Protein AF-A0A1V4BVX5-F1 (afdb_monomer_lite)

Radius of gyration: 22.84 Å; chains: 1; bounding box: 60×42×56 Å

Secondary structure (DSSP, 8-state):
------HHHHHHHHHHHHHHHHHHHHHHHHHHGGGG----SS-HHHHHHHHHHHHHTT---SSSSTT---TT--PPPHHHHHHHGGGGGG-SSHHHHHHHHHHHHHHHHHHHHHHHHHHHHHHHHHHHHHHHHHT-

Organism: NCBI:txid1960155

Foldseek 3Di:
DDDDPPPVVVVVVVVVVVVLVVLLVVLLVCLVVVVPDPQPDDRPLVQLLVQLVVVVVVDQDPQARDVQDDVPHDGDGSVLSVQLNVQCVVDSDSSSSCVSVSVVVSVVVVVVVVVVVVVVVVVVVVVVVVVVVVVD

pLDDT: mean 75.51, std 13.38, range [39.47, 92.5]

Structure (mmCIF, N/CA/C/O backbone):
data_AF-A0A1V4BVX5-F1
#
_entry.id   AF-A0A1V4BVX5-F1
#
loop_
_atom_site.group_PDB
_atom_site.id
_atom_site.type_symbol
_atom_site.label_atom_id
_atom_site.label_alt_id
_atom_site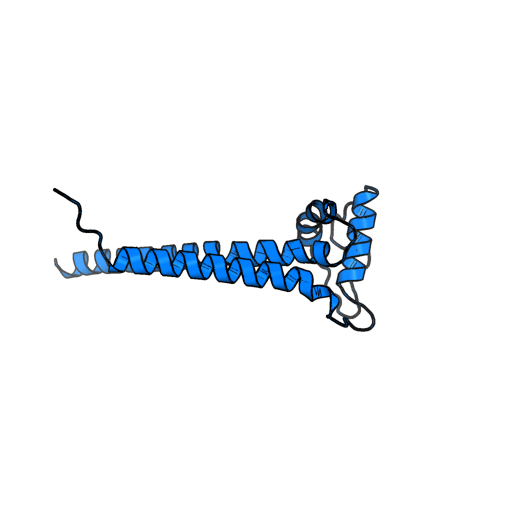.label_comp_id
_atom_site.label_asym_id
_atom_site.label_entity_id
_atom_site.label_seq_id
_atom_site.pdbx_PDB_ins_code
_atom_site.Cartn_x
_atom_site.Cartn_y
_atom_site.Cartn_z
_atom_site.occupancy
_atom_site.B_iso_or_equiv
_atom_site.auth_seq_id
_atom_site.auth_comp_id
_atom_site.auth_asym_id
_atom_site.auth_atom_id
_atom_site.pdbx_PDB_model_num
ATOM 1 N N . MET A 1 1 ? -29.701 23.438 26.831 1.00 39.47 1 MET A N 1
ATOM 2 C CA . MET A 1 1 ? -29.224 22.144 27.372 1.00 39.47 1 MET A CA 1
ATOM 3 C C . MET A 1 1 ? -28.027 21.684 26.553 1.00 39.47 1 MET A C 1
ATOM 5 O O . MET A 1 1 ? -28.206 21.152 25.467 1.00 39.47 1 MET A O 1
ATOM 9 N N . GLY A 1 2 ? -26.809 21.980 27.015 1.00 47.00 2 GLY A N 1
ATOM 10 C CA . GLY A 1 2 ? -25.585 21.544 26.340 1.00 47.00 2 GLY A CA 1
ATOM 11 C C . GLY A 1 2 ? -25.371 20.050 26.563 1.00 47.00 2 GLY A C 1
ATOM 12 O O . GLY A 1 2 ? -25.332 19.608 27.708 1.00 47.00 2 GLY A O 1
ATOM 13 N N . LYS A 1 3 ? -25.266 19.269 25.482 1.00 56.03 3 LYS A N 1
ATOM 14 C CA . LYS A 1 3 ? -24.857 17.858 25.538 1.00 56.03 3 LYS A CA 1
ATOM 15 C C . LYS A 1 3 ? -23.502 17.800 26.247 1.00 56.03 3 LYS A C 1
ATOM 17 O O . LYS A 1 3 ? -22.529 18.338 25.722 1.00 56.03 3 LYS A O 1
ATOM 22 N N . SER A 1 4 ? -23.433 17.187 27.429 1.00 63.00 4 SER A N 1
ATOM 23 C CA . SER A 1 4 ? -22.147 16.956 28.078 1.00 63.00 4 SER A CA 1
ATOM 24 C C . SER A 1 4 ? -21.324 16.055 27.161 1.00 63.00 4 SER A C 1
ATOM 26 O O . SER A 1 4 ? -21.724 14.952 26.783 1.00 63.00 4 SER A O 1
ATOM 28 N N . ILE A 1 5 ? -20.196 16.583 26.703 1.00 65.19 5 ILE A N 1
ATOM 29 C CA . ILE A 1 5 ? -19.272 15.842 25.861 1.00 65.19 5 ILE A CA 1
ATOM 30 C C . ILE A 1 5 ? -18.731 14.690 26.710 1.00 65.19 5 ILE A C 1
ATOM 32 O O . ILE A 1 5 ? -18.107 14.912 27.749 1.00 65.19 5 ILE A O 1
ATOM 36 N N . ASN A 1 6 ? -18.995 13.453 26.285 1.00 82.88 6 ASN A N 1
ATOM 37 C CA . ASN A 1 6 ? -18.453 12.270 26.938 1.00 82.88 6 ASN A CA 1
ATOM 38 C C . ASN A 1 6 ? -16.930 12.270 26.733 1.00 82.88 6 ASN A C 1
ATOM 40 O O . ASN A 1 6 ? -16.441 11.927 25.655 1.00 82.88 6 ASN A O 1
ATOM 44 N N . LYS A 1 7 ? -16.198 12.698 27.770 1.00 82.81 7 LYS A N 1
ATOM 45 C CA . LYS A 1 7 ? -14.740 12.876 27.753 1.00 82.81 7 LYS A CA 1
ATOM 46 C C . LYS A 1 7 ? -14.016 11.622 27.260 1.00 82.81 7 LYS A C 1
ATOM 48 O O . LYS A 1 7 ? -13.112 11.744 26.449 1.00 82.81 7 LYS A O 1
ATOM 53 N N . VAL A 1 8 ? -14.481 10.431 27.649 1.00 83.44 8 VAL A N 1
ATOM 54 C CA . VAL A 1 8 ? -13.893 9.146 27.233 1.00 83.44 8 VAL A CA 1
ATOM 55 C C . VAL A 1 8 ? -14.019 8.932 25.724 1.00 83.44 8 VAL A C 1
ATOM 57 O O . VAL A 1 8 ? -13.045 8.567 25.071 1.00 83.44 8 VAL A O 1
ATOM 60 N N . ARG A 1 9 ? -15.191 9.221 25.141 1.00 82.94 9 ARG A N 1
ATOM 61 C CA . ARG A 1 9 ? -15.402 9.104 23.685 1.00 82.94 9 ARG A CA 1
ATOM 62 C C . ARG A 1 9 ? -14.529 10.078 22.901 1.00 82.94 9 ARG A C 1
ATOM 64 O O . ARG A 1 9 ? -13.992 9.709 21.863 1.00 82.94 9 ARG A O 1
ATOM 71 N N . VAL A 1 10 ? -14.376 11.305 23.397 1.00 87.62 10 VAL A N 1
ATOM 72 C CA . VAL A 1 10 ? -13.509 12.302 22.753 1.00 87.62 10 VAL A CA 1
ATOM 73 C C . VAL A 1 10 ? -12.044 11.901 22.845 1.00 87.62 10 VAL A C 1
ATOM 75 O O . VAL A 1 10 ? -11.349 11.953 21.836 1.00 87.62 10 VAL A O 1
ATOM 78 N N . THR A 1 11 ? -11.585 11.431 24.004 1.00 90.31 11 THR A N 1
ATOM 79 C CA . THR A 1 11 ? -10.219 10.917 24.156 1.00 90.31 11 THR A CA 1
ATOM 80 C C . THR A 1 11 ? -9.955 9.741 23.215 1.00 90.31 11 THR A C 1
ATOM 82 O O . THR A 1 11 ? -8.938 9.745 22.529 1.00 90.31 11 THR A O 1
ATOM 85 N N . ALA A 1 12 ? -10.877 8.779 23.111 1.00 85.19 12 ALA A N 1
ATOM 86 C CA . ALA A 1 12 ? -10.736 7.641 22.200 1.00 85.19 12 ALA A CA 1
ATOM 87 C C . ALA A 1 12 ? -10.653 8.073 20.724 1.00 85.19 12 ALA A C 1
ATOM 89 O O . ALA A 1 12 ? -9.800 7.583 19.988 1.00 85.19 12 ALA A O 1
ATOM 90 N N . LEU A 1 13 ? -11.487 9.032 20.303 1.00 88.00 13 LEU A N 1
ATOM 91 C CA . LEU A 1 13 ? -11.440 9.590 18.947 1.00 88.00 13 LEU A CA 1
ATOM 92 C C . LEU A 1 13 ? -10.109 10.290 18.659 1.00 88.00 13 LEU A C 1
ATOM 94 O O . LEU A 1 13 ? -9.514 10.059 17.610 1.00 88.00 13 LEU A O 1
ATOM 98 N N . ILE A 1 14 ? -9.625 11.112 19.594 1.00 92.50 14 ILE A N 1
ATOM 99 C CA . ILE A 1 14 ? -8.342 11.810 19.452 1.00 92.50 14 ILE A CA 1
ATOM 100 C C . ILE A 1 14 ? -7.198 10.800 19.327 1.00 92.50 14 ILE A C 1
ATOM 102 O O . ILE A 1 14 ? -6.381 10.923 18.419 1.00 92.50 14 ILE A O 1
ATOM 106 N N . LEU A 1 15 ? -7.161 9.778 20.187 1.00 89.94 15 LEU A N 1
ATOM 107 C CA . LEU A 1 15 ? -6.134 8.734 20.132 1.00 89.94 15 LEU A CA 1
ATOM 108 C C . LEU A 1 15 ? -6.180 7.952 18.814 1.00 89.94 15 LEU A C 1
ATOM 110 O O . LEU A 1 15 ? -5.131 7.694 18.229 1.00 89.94 15 LEU A O 1
ATOM 114 N N . GLY A 1 16 ? -7.377 7.630 18.314 1.00 85.81 16 GLY A N 1
ATOM 115 C CA . GLY A 1 16 ? -7.544 6.975 17.016 1.00 85.81 16 GLY A CA 1
ATOM 116 C C . GLY A 1 16 ? -7.007 7.820 15.859 1.00 85.81 16 GLY A C 1
ATOM 117 O O . GLY A 1 16 ? -6.246 7.321 15.032 1.00 85.81 16 GLY A O 1
ATOM 118 N N . ILE A 1 17 ? -7.334 9.116 15.831 1.00 88.75 17 ILE A N 1
ATOM 119 C CA . ILE A 1 17 ? -6.833 10.047 14.807 1.00 88.75 17 ILE A CA 1
ATOM 120 C C . ILE A 1 17 ? -5.308 10.174 14.887 1.00 88.75 17 ILE A C 1
ATOM 122 O O . ILE A 1 17 ? -4.639 10.116 13.856 1.00 88.75 17 ILE A O 1
ATOM 126 N N . LEU A 1 18 ? -4.749 10.307 16.093 1.00 90.62 18 LEU A N 1
ATOM 127 C CA . LEU A 1 18 ? -3.302 10.401 16.293 1.00 90.62 18 LEU A CA 1
ATOM 128 C C . LEU A 1 18 ? -2.578 9.133 15.830 1.00 90.62 18 LEU A C 1
ATOM 130 O O . LEU A 1 18 ? -1.547 9.240 15.170 1.00 90.62 18 LEU A O 1
ATOM 134 N N . ALA A 1 19 ? -3.124 7.950 16.116 1.00 84.44 19 ALA A N 1
ATOM 135 C CA . ALA A 1 19 ? -2.553 6.685 15.659 1.00 84.44 19 ALA A CA 1
ATOM 136 C C . ALA A 1 19 ? -2.548 6.582 14.125 1.00 84.44 19 ALA A C 1
ATOM 138 O O . ALA A 1 19 ? -1.531 6.212 13.540 1.00 84.44 19 ALA A O 1
ATOM 139 N N . ILE A 1 20 ? -3.648 6.968 13.466 1.00 85.81 20 ILE A N 1
ATOM 140 C CA . ILE A 1 20 ? -3.741 6.987 11.997 1.00 85.81 20 ILE A CA 1
ATOM 141 C C . ILE A 1 20 ? -2.738 7.985 11.407 1.00 85.81 20 ILE A C 1
ATOM 143 O O . ILE A 1 20 ? -2.024 7.648 10.464 1.00 85.81 20 ILE A O 1
ATOM 147 N N . ALA A 1 21 ? -2.647 9.192 11.972 1.00 87.69 21 ALA A N 1
ATOM 148 C CA . ALA A 1 21 ? -1.724 10.225 11.509 1.00 87.69 21 ALA A CA 1
ATOM 149 C C . ALA A 1 21 ? -0.255 9.803 11.677 1.00 87.69 21 ALA A C 1
ATOM 151 O O . ALA A 1 21 ? 0.545 9.971 10.757 1.00 87.69 21 ALA A O 1
ATOM 152 N N . PHE A 1 22 ? 0.095 9.209 12.819 1.00 87.31 22 PHE A N 1
ATOM 153 C CA . PHE A 1 22 ? 1.439 8.697 13.082 1.00 87.31 22 PHE A CA 1
ATOM 154 C C . PHE A 1 22 ? 1.809 7.545 12.137 1.00 87.31 22 PHE A C 1
ATOM 156 O O . PHE A 1 22 ? 2.896 7.536 11.556 1.00 87.31 22 PHE A O 1
ATOM 163 N N . ALA A 1 23 ? 0.894 6.595 11.929 1.00 81.75 23 ALA A N 1
ATOM 164 C CA . ALA A 1 23 ? 1.108 5.486 11.006 1.00 81.75 23 ALA A CA 1
ATOM 165 C C . ALA A 1 23 ? 1.239 5.962 9.550 1.00 81.75 23 ALA A C 1
ATOM 167 O O . ALA A 1 23 ? 2.095 5.474 8.817 1.00 81.75 23 ALA A O 1
ATOM 168 N N . PHE A 1 24 ? 0.444 6.956 9.138 1.00 84.00 24 PHE A N 1
ATOM 169 C CA . PHE A 1 24 ? 0.588 7.586 7.826 1.00 84.00 24 PHE A CA 1
ATOM 170 C C . PHE A 1 24 ? 1.964 8.242 7.677 1.00 84.00 24 PHE A C 1
ATOM 172 O O . PHE A 1 24 ? 2.684 7.958 6.724 1.00 84.00 24 PHE A O 1
ATOM 179 N N . PHE A 1 25 ? 2.354 9.078 8.643 1.00 85.31 25 PHE A N 1
ATOM 180 C CA . PHE A 1 25 ? 3.612 9.818 8.596 1.00 85.31 25 PHE A CA 1
ATOM 181 C C . PHE A 1 25 ? 4.827 8.888 8.521 1.00 85.31 25 PHE A C 1
ATOM 183 O O . PHE A 1 25 ? 5.656 9.029 7.626 1.00 85.31 25 PHE A O 1
ATOM 190 N N . THR A 1 26 ? 4.900 7.892 9.406 1.00 82.69 26 THR A N 1
ATOM 191 C CA . THR A 1 26 ? 5.995 6.907 9.412 1.00 82.69 26 THR A CA 1
ATOM 192 C C . THR A 1 26 ? 6.067 6.119 8.105 1.00 82.69 26 THR A C 1
ATOM 194 O O . THR A 1 26 ? 7.160 5.876 7.594 1.00 82.69 26 THR A O 1
ATOM 197 N N . ARG A 1 27 ? 4.917 5.781 7.504 1.00 78.56 27 ARG A N 1
ATOM 198 C CA . ARG A 1 27 ? 4.876 5.072 6.222 1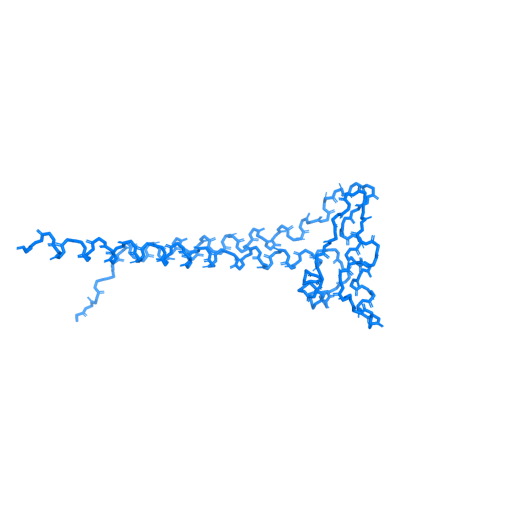.00 78.56 27 ARG A CA 1
ATOM 199 C C . ARG A 1 27 ? 5.366 5.934 5.060 1.00 78.56 27 ARG A C 1
ATOM 201 O O . ARG A 1 27 ? 6.127 5.435 4.236 1.00 78.56 27 ARG A O 1
ATOM 208 N N . ILE A 1 28 ? 4.989 7.211 5.014 1.00 79.56 28 ILE A N 1
ATOM 209 C CA . ILE A 1 28 ? 5.473 8.148 3.991 1.00 79.56 28 ILE A CA 1
ATOM 210 C C . ILE A 1 28 ? 6.978 8.393 4.137 1.00 79.56 28 ILE A C 1
ATOM 212 O O . ILE A 1 28 ? 7.695 8.289 3.150 1.00 79.56 28 ILE A O 1
ATOM 216 N N . VAL A 1 29 ? 7.478 8.642 5.351 1.00 80.19 29 VAL A N 1
ATOM 217 C CA . VAL A 1 29 ? 8.922 8.841 5.585 1.00 80.19 29 VAL A CA 1
ATOM 218 C C . VAL A 1 29 ? 9.725 7.609 5.153 1.00 80.19 29 VAL A C 1
ATOM 220 O O . VAL A 1 29 ? 10.714 7.749 4.437 1.00 80.19 29 VAL A O 1
ATOM 223 N N . SER A 1 30 ? 9.246 6.400 5.469 1.00 75.31 30 SER A N 1
ATOM 224 C CA . SER A 1 30 ? 9.930 5.153 5.092 1.00 75.31 30 SER A CA 1
ATOM 225 C C . SER A 1 30 ? 10.066 4.932 3.578 1.00 75.31 30 SER A C 1
ATOM 227 O O . SER A 1 30 ? 10.989 4.248 3.146 1.00 75.31 30 SER A O 1
ATOM 229 N N . ILE A 1 31 ? 9.176 5.516 2.763 1.00 74.06 31 ILE A N 1
ATOM 230 C CA . ILE A 1 31 ? 9.268 5.459 1.294 1.00 74.06 31 ILE A CA 1
ATOM 231 C C . ILE A 1 31 ? 10.468 6.271 0.793 1.00 74.06 31 ILE A C 1
ATOM 233 O O . ILE A 1 31 ? 11.134 5.854 -0.148 1.00 74.06 31 ILE A O 1
ATOM 237 N N . PHE A 1 32 ? 10.765 7.408 1.422 1.00 73.00 32 PHE A N 1
ATOM 238 C CA . PHE A 1 32 ? 11.863 8.283 1.004 1.00 73.00 32 PHE A CA 1
ATOM 239 C C . PHE A 1 32 ? 13.223 7.858 1.573 1.00 73.00 32 PHE A C 1
ATOM 241 O O . PHE A 1 32 ? 14.253 8.166 0.985 1.00 73.00 32 PHE A O 1
ATOM 248 N N . GLU A 1 33 ? 13.245 7.103 2.673 1.00 70.19 33 GLU A N 1
ATOM 249 C CA . GLU A 1 33 ? 14.473 6.479 3.200 1.00 70.19 33 GLU A CA 1
ATOM 250 C C . GLU A 1 33 ? 14.839 5.167 2.479 1.00 70.19 33 GLU A C 1
ATOM 252 O O . GLU A 1 33 ? 15.892 4.573 2.733 1.00 70.19 33 GLU A O 1
ATOM 257 N N . TYR A 1 34 ? 13.993 4.733 1.538 1.00 59.12 34 TYR A N 1
ATOM 258 C CA . TYR A 1 34 ? 14.106 3.468 0.812 1.00 59.12 34 TYR A CA 1
ATOM 259 C C . TYR A 1 34 ? 15.418 3.315 0.016 1.00 59.12 34 TYR A C 1
ATOM 261 O O . TYR A 1 34 ? 15.877 2.197 -0.206 1.00 59.12 34 TYR A O 1
ATOM 269 N N . VAL A 1 35 ? 16.079 4.426 -0.328 1.00 54.38 35 VAL A N 1
ATOM 270 C CA . VAL A 1 35 ? 17.355 4.487 -1.076 1.00 54.38 35 VAL A CA 1
ATOM 271 C C . VAL A 1 35 ? 18.533 3.834 -0.334 1.00 54.38 35 VAL A C 1
ATOM 273 O O . VAL A 1 35 ? 19.590 3.612 -0.916 1.00 54.38 35 VAL A O 1
ATOM 276 N N . THR A 1 36 ? 18.373 3.513 0.953 1.00 52.00 36 THR A N 1
ATOM 277 C CA . THR A 1 36 ? 19.433 2.914 1.784 1.00 52.00 36 THR A CA 1
ATOM 278 C C . THR A 1 36 ? 19.430 1.385 1.815 1.00 5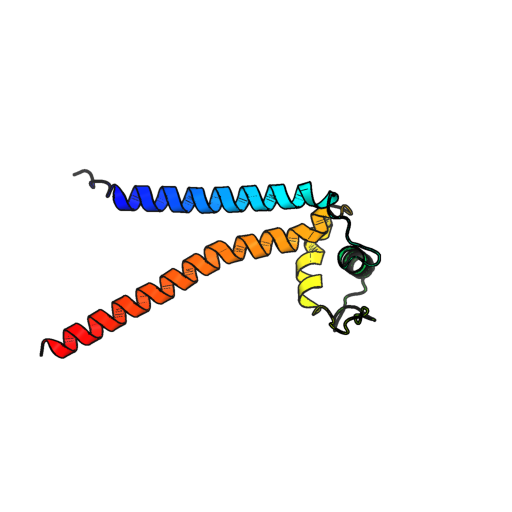2.00 36 THR A C 1
ATOM 280 O O . THR A 1 36 ? 20.354 0.793 2.374 1.00 52.00 36 THR A O 1
ATOM 283 N N . PHE A 1 37 ? 18.433 0.722 1.221 1.00 49.22 37 PHE A N 1
ATOM 284 C CA . PHE A 1 37 ? 18.425 -0.736 1.154 1.00 49.22 37 PHE A CA 1
ATOM 285 C C . PHE A 1 37 ? 19.415 -1.218 0.080 1.00 49.22 37 PHE A C 1
ATOM 287 O O . PHE A 1 37 ? 19.189 -1.072 -1.117 1.00 49.22 37 PHE A O 1
ATOM 294 N N . ASP A 1 38 ? 20.531 -1.791 0.529 1.00 48.44 38 ASP A N 1
ATOM 295 C CA . ASP A 1 38 ? 21.490 -2.548 -0.278 1.00 48.44 38 ASP A CA 1
ATOM 296 C C . ASP A 1 38 ? 20.876 -3.923 -0.599 1.00 48.44 38 ASP A C 1
ATOM 298 O O . ASP A 1 38 ? 20.961 -4.878 0.177 1.00 48.44 38 ASP A O 1
ATOM 302 N N . ILE A 1 39 ? 20.117 -3.997 -1.693 1.00 51.06 39 ILE A N 1
ATOM 303 C CA . ILE A 1 39 ? 19.300 -5.166 -2.043 1.00 51.06 39 ILE A CA 1
ATOM 304 C C . ILE A 1 39 ? 20.113 -6.145 -2.911 1.00 51.06 39 ILE A C 1
ATOM 306 O O . ILE A 1 39 ? 19.717 -6.459 -4.023 1.00 51.06 39 ILE A O 1
ATOM 310 N N . GLY A 1 40 ? 21.240 -6.654 -2.404 1.00 53.03 40 GLY A N 1
ATOM 311 C CA . GLY A 1 40 ? 21.948 -7.819 -2.965 1.00 53.03 40 GLY A CA 1
ATOM 312 C C . GLY A 1 40 ? 22.196 -7.822 -4.495 1.00 53.03 40 GLY A C 1
ATOM 313 O O . GLY A 1 40 ? 22.145 -6.789 -5.155 1.00 53.03 40 GLY A O 1
ATOM 314 N N . PRO A 1 41 ? 22.528 -8.983 -5.091 1.00 52.62 41 PRO A N 1
ATOM 315 C CA . PRO A 1 41 ? 22.889 -9.056 -6.512 1.00 52.62 41 PRO A CA 1
ATOM 316 C C . PRO A 1 41 ? 21.692 -9.034 -7.482 1.00 52.62 41 PRO A C 1
ATOM 318 O O . PRO A 1 41 ? 21.892 -8.689 -8.640 1.00 52.62 41 PRO A O 1
ATOM 321 N N . ASP A 1 42 ? 20.473 -9.358 -7.027 1.00 55.47 42 ASP A N 1
ATOM 322 C CA . ASP A 1 42 ? 19.256 -9.437 -7.858 1.00 55.47 42 ASP A CA 1
ATOM 323 C C . ASP A 1 42 ? 18.033 -8.863 -7.111 1.00 55.47 42 ASP A C 1
ATOM 325 O O . ASP A 1 42 ? 17.221 -9.611 -6.560 1.00 55.47 42 ASP A O 1
ATOM 329 N N . PRO A 1 43 ? 17.887 -7.535 -7.029 1.00 65.62 43 PRO A N 1
ATOM 330 C CA . PRO A 1 43 ? 16.773 -6.927 -6.314 1.00 65.62 43 PRO A CA 1
ATOM 331 C C . PRO A 1 43 ? 15.446 -7.054 -7.065 1.00 65.62 43 PRO A C 1
ATOM 333 O O . PRO A 1 43 ? 15.312 -6.598 -8.202 1.00 65.62 43 PRO A O 1
ATOM 336 N N . ASP A 1 44 ? 14.419 -7.567 -6.382 1.00 71.81 44 ASP A N 1
ATOM 337 C CA . ASP A 1 44 ? 13.045 -7.697 -6.902 1.00 71.81 44 ASP A CA 1
ATOM 338 C C . ASP A 1 44 ? 12.501 -6.383 -7.502 1.00 71.81 44 ASP A C 1
ATOM 340 O O . ASP A 1 44 ? 11.741 -6.390 -8.469 1.00 71.81 44 ASP A O 1
ATOM 344 N N . GLN A 1 45 ? 12.940 -5.241 -6.964 1.00 72.88 45 GLN A N 1
ATOM 345 C CA . GLN A 1 45 ? 12.620 -3.891 -7.438 1.00 72.88 45 GLN A CA 1
ATOM 346 C C . GLN A 1 45 ? 13.081 -3.633 -8.877 1.00 72.88 45 GLN A C 1
ATOM 348 O O . GLN A 1 45 ? 12.328 -3.082 -9.671 1.00 72.88 45 GLN A O 1
ATOM 353 N N . ILE A 1 46 ? 14.293 -4.058 -9.250 1.00 74.69 46 ILE A N 1
ATOM 354 C CA . ILE A 1 46 ? 14.805 -3.855 -10.614 1.00 74.69 46 ILE A CA 1
ATOM 355 C C . ILE A 1 46 ? 13.958 -4.655 -11.610 1.00 74.69 46 ILE A C 1
ATOM 357 O O . ILE A 1 46 ? 13.555 -4.128 -12.648 1.00 74.69 46 ILE A O 1
ATOM 361 N N . THR A 1 47 ? 13.619 -5.898 -11.264 1.00 76.31 47 THR A N 1
ATOM 362 C CA . THR A 1 47 ? 12.743 -6.759 -12.073 1.00 76.31 47 THR A CA 1
ATOM 363 C C . THR A 1 47 ? 11.356 -6.139 -12.263 1.00 76.31 47 THR A C 1
ATOM 365 O O . THR A 1 47 ? 10.824 -6.121 -13.376 1.00 76.31 47 THR A O 1
ATOM 368 N N . LEU A 1 48 ? 10.775 -5.580 -11.198 1.00 78.44 48 LEU A N 1
ATOM 369 C CA . LEU A 1 48 ? 9.501 -4.858 -11.259 1.00 78.44 48 LEU A CA 1
ATOM 370 C C . LEU A 1 48 ? 9.604 -3.561 -12.076 1.00 78.44 48 LEU A C 1
ATOM 372 O O . LEU A 1 48 ? 8.695 -3.249 -12.846 1.00 78.44 48 LEU A O 1
ATOM 376 N N . GLY A 1 49 ? 10.727 -2.850 -11.975 1.00 79.00 49 GLY A N 1
ATOM 377 C CA . GLY A 1 49 ? 11.033 -1.681 -12.792 1.00 79.00 49 GLY A CA 1
ATOM 378 C C . GLY A 1 49 ? 11.008 -1.997 -14.288 1.00 79.00 49 GLY A C 1
ATOM 379 O O . GLY A 1 49 ? 10.308 -1.321 -15.043 1.00 79.00 49 GLY A O 1
ATOM 380 N N . TYR A 1 50 ? 11.692 -3.064 -14.716 1.00 80.06 50 TYR A N 1
ATOM 381 C CA . TYR A 1 50 ? 11.677 -3.498 -16.119 1.00 80.06 50 TYR A CA 1
ATOM 382 C C . TYR A 1 50 ? 10.274 -3.866 -16.604 1.00 80.06 50 TYR A C 1
ATOM 384 O O . TYR A 1 50 ? 9.882 -3.482 -17.706 1.00 80.06 50 TYR A O 1
ATOM 392 N N . LEU A 1 51 ? 9.486 -4.538 -15.765 1.00 83.62 51 LEU A N 1
ATOM 393 C CA . LEU A 1 51 ? 8.106 -4.872 -16.096 1.00 83.62 51 LEU A CA 1
ATOM 394 C C . LEU A 1 51 ? 7.255 -3.630 -16.350 1.00 83.62 51 LEU A C 1
ATOM 396 O O . LEU A 1 51 ? 6.535 -3.569 -17.345 1.00 83.62 51 LEU A O 1
ATOM 400 N N . TRP A 1 52 ? 7.327 -2.630 -15.472 1.00 86.12 52 TRP A N 1
ATOM 401 C CA . TRP A 1 52 ? 6.557 -1.405 -15.665 1.00 86.12 52 TRP A CA 1
ATOM 402 C C . TRP A 1 52 ? 7.051 -0.595 -16.863 1.00 86.12 52 TRP A C 1
ATOM 404 O O . TRP A 1 52 ? 6.228 -0.021 -17.575 1.00 86.12 52 TRP A O 1
ATOM 414 N N . MET A 1 53 ? 8.357 -0.599 -17.150 1.00 84.38 53 MET A N 1
ATOM 415 C CA . MET A 1 53 ? 8.887 -0.025 -18.392 1.00 84.38 53 MET A CA 1
ATOM 416 C C . MET A 1 53 ? 8.306 -0.711 -19.634 1.00 84.38 53 MET A C 1
ATOM 418 O O . MET A 1 53 ? 8.013 -0.037 -20.620 1.00 84.38 53 MET A O 1
ATOM 422 N N . ASP A 1 54 ? 8.114 -2.028 -19.606 1.00 86.19 54 ASP A N 1
ATOM 423 C CA . ASP A 1 54 ? 7.480 -2.756 -20.706 1.00 86.19 54 ASP A CA 1
ATOM 424 C C . ASP A 1 54 ? 5.972 -2.488 -20.794 1.00 86.19 54 ASP A C 1
ATOM 426 O O . ASP A 1 54 ? 5.450 -2.321 -21.899 1.00 86.19 54 ASP A O 1
ATOM 430 N N . MET A 1 55 ? 5.285 -2.316 -19.662 1.00 88.94 55 MET A N 1
ATOM 431 C CA . MET A 1 55 ? 3.886 -1.867 -19.637 1.00 88.94 55 MET A CA 1
ATOM 432 C C . MET A 1 55 ? 3.725 -0.468 -20.252 1.00 88.94 55 MET A C 1
ATOM 434 O O . MET A 1 55 ? 2.795 -0.251 -21.028 1.00 88.94 55 MET A O 1
ATOM 438 N N . TRP A 1 56 ? 4.666 0.454 -20.011 1.00 89.50 56 TRP A N 1
ATOM 439 C CA . TRP A 1 56 ? 4.700 1.767 -20.677 1.00 89.50 56 TRP A CA 1
ATOM 440 C C . TRP A 1 56 ? 4.876 1.669 -22.200 1.00 89.50 56 TRP A C 1
ATOM 442 O O . TRP A 1 56 ? 4.401 2.541 -22.926 1.00 89.50 56 TRP A O 1
ATOM 452 N N . LYS A 1 57 ? 5.500 0.596 -22.702 1.00 90.81 57 LYS A N 1
ATOM 453 C CA . LYS A 1 57 ? 5.613 0.296 -24.142 1.00 90.81 57 LYS A CA 1
ATOM 454 C C . LYS A 1 57 ? 4.377 -0.419 -24.711 1.00 90.81 57 LYS A C 1
ATOM 456 O O . LYS A 1 57 ? 4.370 -0.755 -25.891 1.00 90.81 57 LYS A O 1
ATOM 461 N N . GLY A 1 58 ? 3.350 -0.668 -23.896 1.00 89.69 58 GLY A N 1
ATOM 462 C CA . GLY A 1 58 ? 2.127 -1.372 -24.291 1.00 89.69 58 GLY A CA 1
ATOM 463 C C . GLY A 1 58 ? 2.154 -2.886 -24.058 1.00 89.69 58 GLY A C 1
ATOM 464 O O . GLY A 1 58 ? 1.186 -3.565 -24.399 1.00 89.69 58 GLY A O 1
ATOM 465 N N . ASN A 1 59 ? 3.215 -3.431 -23.454 1.00 87.81 59 ASN A N 1
ATOM 466 C CA . ASN A 1 59 ? 3.328 -4.860 -23.162 1.00 87.81 59 ASN A CA 1
ATOM 467 C C . ASN A 1 59 ? 2.782 -5.160 -21.760 1.00 87.81 59 ASN A C 1
ATOM 469 O O . ASN A 1 59 ? 3.505 -5.122 -20.765 1.00 87.81 59 ASN A O 1
ATOM 473 N N . PHE A 1 60 ? 1.487 -5.457 -21.675 1.00 86.75 60 PHE A N 1
ATOM 474 C CA . PHE A 1 60 ? 0.821 -5.746 -20.405 1.00 86.75 60 PHE A CA 1
ATOM 475 C C . PHE A 1 60 ? 0.913 -7.237 -20.027 1.00 86.75 60 PHE A C 1
ATOM 477 O O . PHE A 1 60 ? 0.526 -8.096 -20.825 1.00 86.75 60 PHE A O 1
ATOM 484 N N . PRO A 1 61 ? 1.380 -7.579 -18.809 1.00 80.94 61 PRO A N 1
ATOM 485 C CA . PRO A 1 61 ? 1.513 -8.969 -18.384 1.00 80.94 61 PRO A CA 1
ATOM 486 C C . PRO A 1 61 ? 0.141 -9.614 -18.137 1.00 80.94 61 PRO A C 1
ATOM 488 O O . PRO A 1 61 ? -0.653 -9.129 -17.331 1.00 80.94 61 PRO A O 1
ATOM 491 N N . GLN A 1 62 ? -0.134 -10.748 -18.790 1.00 77.00 62 GLN A N 1
ATOM 492 C CA . GLN A 1 62 ? -1.378 -11.509 -18.581 1.00 77.00 62 GLN A CA 1
ATOM 493 C C . GLN A 1 62 ? -1.285 -12.499 -17.411 1.00 77.00 62 GLN A C 1
ATOM 495 O O . GLN A 1 62 ? -2.246 -12.663 -16.668 1.00 77.00 62 GLN A O 1
ATOM 500 N N . LEU A 1 63 ? -0.125 -13.142 -17.232 1.00 71.56 63 LEU A N 1
ATOM 501 C CA . LEU A 1 63 ? 0.098 -14.206 -16.238 1.00 71.56 63 LEU A CA 1
ATOM 502 C C . LEU A 1 63 ? 1.198 -13.859 -15.217 1.00 71.56 63 LEU A C 1
ATOM 504 O O . LEU A 1 63 ? 1.676 -14.729 -14.498 1.00 71.56 63 LEU A O 1
ATOM 508 N N . GLY A 1 64 ? 1.587 -12.584 -15.140 1.00 66.00 64 GLY A N 1
ATOM 509 C CA . GLY A 1 64 ? 2.725 -12.113 -14.347 1.00 66.00 64 GLY A CA 1
ATOM 510 C C . GLY A 1 64 ? 3.980 -11.928 -15.202 1.00 66.00 64 GLY A C 1
ATOM 511 O O . GLY A 1 64 ? 3.899 -11.846 -16.429 1.00 66.00 64 GLY A O 1
ATOM 512 N N . LEU A 1 65 ? 5.136 -11.813 -14.549 1.00 64.75 65 LEU A N 1
ATOM 513 C CA . LEU A 1 65 ? 6.427 -11.584 -15.203 1.00 64.75 65 LEU A CA 1
ATOM 514 C C . LEU A 1 65 ? 6.769 -12.718 -16.197 1.00 64.75 65 LEU A C 1
ATOM 516 O O . LEU A 1 65 ? 6.833 -13.879 -15.778 1.00 64.75 65 LEU A O 1
ATOM 520 N N . PRO A 1 66 ? 7.036 -12.428 -17.487 1.00 55.91 66 PRO A N 1
ATOM 521 C CA . PRO A 1 66 ? 7.612 -13.417 -18.394 1.00 55.91 66 PRO A CA 1
ATOM 522 C C . PRO A 1 66 ? 9.013 -13.787 -17.888 1.00 55.91 66 PRO A C 1
ATOM 524 O O . PRO A 1 66 ? 9.866 -12.923 -17.719 1.00 55.91 66 PRO A O 1
ATOM 527 N N . GLY A 1 67 ? 9.232 -15.065 -17.571 1.00 56.91 67 GLY A N 1
ATOM 528 C CA . GLY A 1 67 ? 10.457 -15.509 -16.890 1.00 56.91 67 GLY A CA 1
ATOM 529 C C . GLY A 1 67 ? 10.450 -15.303 -15.369 1.00 56.91 67 GLY A C 1
ATOM 530 O O . GLY A 1 67 ? 11.499 -15.411 -14.744 1.00 56.91 67 GLY A O 1
ATOM 531 N N . GLY A 1 68 ? 9.281 -15.052 -14.762 1.00 47.75 68 GLY A N 1
ATOM 532 C CA . GLY A 1 68 ? 9.048 -14.835 -13.326 1.00 47.75 68 GLY A CA 1
ATOM 533 C C . GLY A 1 68 ? 9.288 -16.043 -12.415 1.00 47.75 68 GLY A C 1
ATOM 534 O O . GLY A 1 68 ? 8.600 -16.216 -11.419 1.00 47.75 68 GLY A O 1
ATOM 535 N N . GLY A 1 69 ? 10.255 -16.885 -12.751 1.00 44.19 69 GLY A N 1
ATOM 536 C CA . GLY A 1 69 ? 10.984 -17.673 -11.782 1.00 44.19 69 GLY A CA 1
ATOM 537 C C . GLY A 1 69 ? 12.371 -17.064 -11.671 1.00 44.19 69 GLY A C 1
ATOM 538 O O . GLY A 1 69 ? 13.300 -17.541 -12.314 1.00 44.19 69 GLY A O 1
ATOM 539 N N . GLY A 1 70 ? 12.546 -16.064 -10.802 1.00 51.97 70 GLY A N 1
ATOM 540 C CA . GLY A 1 70 ? 13.857 -15.908 -10.170 1.00 51.97 70 GLY A CA 1
ATOM 541 C C . GLY A 1 70 ? 14.275 -17.241 -9.525 1.00 51.97 70 GLY A C 1
ATOM 542 O O . GLY A 1 70 ? 13.502 -18.204 -9.507 1.00 51.97 70 GLY A O 1
ATOM 543 N N . LYS A 1 71 ? 15.469 -17.308 -8.932 1.00 48.66 71 LYS A N 1
ATOM 544 C CA . LYS A 1 71 ? 16.053 -18.508 -8.282 1.00 48.66 71 LYS A CA 1
ATOM 545 C C . LYS A 1 71 ? 15.091 -19.338 -7.390 1.00 48.66 71 LYS A C 1
ATOM 547 O O . LYS A 1 71 ? 15.384 -20.491 -7.093 1.00 48.66 71 LYS A O 1
ATOM 552 N N . TYR A 1 72 ? 13.953 -18.772 -6.982 1.00 50.19 72 TYR A N 1
ATOM 553 C CA . TYR A 1 72 ? 12.961 -19.330 -6.066 1.00 50.19 72 TYR A CA 1
ATOM 554 C C . TYR A 1 72 ? 11.601 -19.727 -6.686 1.00 50.19 72 TYR A C 1
ATOM 556 O O . TYR A 1 72 ? 10.719 -20.138 -5.941 1.00 50.19 72 TYR A O 1
ATOM 564 N N . GLY A 1 73 ? 11.397 -19.643 -8.008 1.00 54.97 73 GLY A N 1
ATOM 565 C CA . GLY A 1 73 ? 10.230 -20.248 -8.688 1.00 54.97 73 GLY A CA 1
ATOM 566 C C . GLY A 1 73 ? 8.842 -19.659 -8.370 1.00 54.97 73 GLY A C 1
ATOM 567 O O . GLY A 1 73 ? 7.839 -20.199 -8.830 1.00 54.97 73 GLY A O 1
ATOM 568 N N . PHE A 1 74 ? 8.764 -18.560 -7.615 1.00 57.00 74 PHE A N 1
ATOM 569 C CA . PHE A 1 74 ? 7.515 -17.849 -7.342 1.00 57.00 74 PHE A CA 1
ATOM 570 C C . PHE A 1 74 ? 7.327 -16.687 -8.317 1.00 57.00 74 PHE A C 1
ATOM 572 O O . PHE A 1 74 ? 8.071 -15.708 -8.279 1.00 57.00 74 PHE A O 1
ATOM 579 N N . ALA A 1 75 ? 6.293 -16.785 -9.151 1.00 65.38 75 ALA A N 1
ATOM 580 C CA . ALA A 1 75 ? 5.858 -15.689 -10.002 1.00 65.38 75 ALA A CA 1
ATOM 581 C C . ALA A 1 75 ? 4.984 -14.722 -9.203 1.00 65.38 75 ALA A C 1
ATOM 583 O O . ALA A 1 75 ? 3.977 -15.121 -8.613 1.00 65.38 75 ALA A O 1
ATOM 584 N N . ILE A 1 76 ? 5.352 -13.439 -9.210 1.00 70.06 76 ILE A N 1
ATOM 585 C CA . ILE A 1 76 ? 4.492 -12.378 -8.683 1.00 70.06 76 ILE A CA 1
ATOM 586 C C . ILE A 1 76 ? 3.218 -12.339 -9.545 1.00 70.06 76 ILE A C 1
ATOM 588 O O . ILE A 1 76 ? 3.326 -12.167 -10.766 1.00 70.06 76 ILE A O 1
ATOM 592 N N . PRO A 1 77 ? 2.017 -12.488 -8.947 1.00 77.00 77 PRO A N 1
ATOM 593 C CA . PRO A 1 77 ? 0.771 -12.403 -9.690 1.00 77.00 77 PRO A CA 1
ATOM 594 C C . PRO A 1 77 ? 0.641 -11.048 -10.395 1.00 77.00 77 PRO A C 1
ATOM 596 O O . PRO A 1 77 ? 1.008 -10.017 -9.821 1.00 77.00 77 PRO A O 1
ATOM 599 N N . PRO A 1 78 ? 0.042 -11.012 -11.597 1.00 82.31 78 PRO A N 1
ATOM 600 C CA . PRO A 1 78 ? -0.011 -9.802 -12.414 1.00 82.31 78 PRO A CA 1
ATOM 601 C C . PRO A 1 78 ? -0.728 -8.639 -11.717 1.00 82.31 78 PRO A C 1
ATOM 603 O O . PRO A 1 78 ? -0.431 -7.480 -11.995 1.00 82.31 78 PRO A O 1
ATOM 606 N N . LEU A 1 79 ? -1.639 -8.934 -10.779 1.00 86.62 79 LEU A N 1
ATOM 607 C CA . LEU A 1 79 ? -2.377 -7.928 -10.017 1.00 86.62 79 LEU A CA 1
ATOM 608 C C . LEU A 1 79 ? -1.448 -6.910 -9.344 1.00 86.62 79 LEU A C 1
ATOM 610 O O . LEU A 1 79 ? -1.727 -5.718 -9.411 1.00 86.62 79 LEU A O 1
ATOM 614 N N . TYR A 1 80 ? -0.338 -7.352 -8.747 1.00 84.50 80 TYR A N 1
ATOM 615 C CA . TYR A 1 80 ? 0.602 -6.436 -8.095 1.00 84.50 80 TYR A CA 1
ATOM 616 C C . TYR A 1 80 ? 1.142 -5.395 -9.085 1.00 84.50 80 TYR A C 1
ATOM 618 O O . TYR A 1 80 ? 1.164 -4.196 -8.804 1.00 84.50 80 TYR A O 1
ATOM 626 N N . SER A 1 81 ? 1.501 -5.847 -10.284 1.00 84.62 81 SER A N 1
ATOM 627 C CA . SER A 1 81 ? 2.026 -5.003 -11.353 1.00 84.62 81 SER A CA 1
ATOM 628 C C . SER A 1 81 ? 0.991 -3.994 -11.838 1.00 84.62 81 SER A C 1
ATOM 630 O O . SER A 1 81 ? 1.333 -2.828 -12.019 1.00 84.62 81 SER A O 1
ATOM 632 N N . TYR A 1 82 ? -0.275 -4.402 -11.977 1.00 89.31 82 TYR A N 1
ATOM 633 C CA . TYR A 1 82 ? -1.374 -3.499 -12.334 1.00 89.31 82 TYR A CA 1
ATOM 634 C C . TYR A 1 82 ? -1.677 -2.462 -11.252 1.00 89.31 82 TYR A C 1
ATOM 636 O O . TYR A 1 82 ? -2.010 -1.328 -11.583 1.00 89.31 82 TYR A O 1
ATOM 644 N N . LEU A 1 83 ? -1.555 -2.828 -9.976 1.00 89.38 83 LEU A N 1
ATOM 645 C CA . LEU A 1 83 ? -1.763 -1.898 -8.867 1.00 89.38 83 LEU A CA 1
ATOM 646 C C . LEU A 1 83 ? -0.632 -0.869 -8.762 1.00 89.38 83 LEU A C 1
ATOM 648 O O . LEU A 1 83 ? -0.896 0.293 -8.461 1.00 89.38 83 LEU A O 1
ATOM 652 N N . GLY A 1 84 ? 0.611 -1.280 -9.025 1.00 86.88 84 GLY A N 1
ATOM 653 C CA . GLY A 1 84 ? 1.758 -0.377 -8.958 1.00 86.88 84 GLY A CA 1
ATOM 654 C C . GLY A 1 84 ? 1.987 0.470 -10.205 1.00 86.88 84 GLY A C 1
ATOM 655 O O . GLY A 1 84 ? 2.456 1.599 -10.088 1.00 86.88 84 GLY A O 1
ATOM 656 N N . PHE A 1 85 ? 1.604 -0.014 -11.390 1.00 88.88 85 PHE A N 1
ATOM 657 C CA . PHE A 1 85 ? 1.862 0.674 -12.659 1.00 88.88 85 PHE A CA 1
ATOM 658 C C . PHE A 1 85 ? 1.368 2.135 -12.694 1.00 88.88 85 PHE A C 1
ATOM 660 O O . PHE A 1 85 ? 2.172 3.002 -13.040 1.00 88.88 85 PHE A O 1
ATOM 667 N N . PRO A 1 86 ? 0.130 2.473 -12.268 1.00 89.06 86 PRO A N 1
ATOM 668 C CA . PRO A 1 86 ? -0.335 3.861 -12.247 1.00 89.06 86 PRO A CA 1
ATOM 669 C C . PRO A 1 86 ? 0.517 4.783 -11.370 1.00 89.06 86 PRO A C 1
ATOM 671 O O . PRO A 1 86 ? 0.636 5.967 -11.666 1.00 89.06 86 PRO A O 1
ATOM 674 N N . LEU A 1 87 ? 1.127 4.256 -10.305 1.00 86.44 87 LEU A N 1
ATOM 675 C CA . LEU A 1 87 ? 1.950 5.032 -9.376 1.00 86.44 87 LEU A CA 1
ATOM 676 C C . LEU A 1 87 ? 3.350 5.325 -9.938 1.00 86.44 87 LEU A C 1
ATOM 678 O O . LEU A 1 87 ? 4.013 6.248 -9.473 1.00 86.44 87 LEU A O 1
ATOM 682 N N . THR A 1 88 ? 3.768 4.631 -11.001 1.00 85.62 88 THR A N 1
ATOM 683 C CA . THR A 1 88 ? 5.016 4.948 -11.720 1.00 85.62 88 THR A CA 1
ATOM 684 C C . THR A 1 88 ? 4.944 6.268 -12.500 1.00 85.62 88 THR A C 1
ATOM 686 O O . THR A 1 88 ? 5.970 6.771 -12.947 1.00 85.62 88 THR A O 1
ATOM 689 N N . ILE A 1 89 ? 3.758 6.886 -12.614 1.00 87.69 89 ILE A N 1
ATOM 690 C CA . ILE A 1 89 ? 3.592 8.215 -13.227 1.00 87.69 89 ILE A CA 1
ATOM 691 C C . ILE A 1 89 ? 4.331 9.323 -12.463 1.00 87.69 89 ILE A C 1
ATOM 693 O O . ILE A 1 89 ? 4.671 10.350 -13.046 1.00 87.69 89 ILE A O 1
ATOM 697 N N . PHE A 1 90 ? 4.581 9.131 -11.164 1.00 84.38 90 PHE A N 1
ATOM 698 C CA . PHE A 1 90 ? 5.229 10.135 -10.319 1.00 84.38 90 PHE A CA 1
ATOM 699 C C . PHE A 1 90 ? 6.737 10.252 -10.564 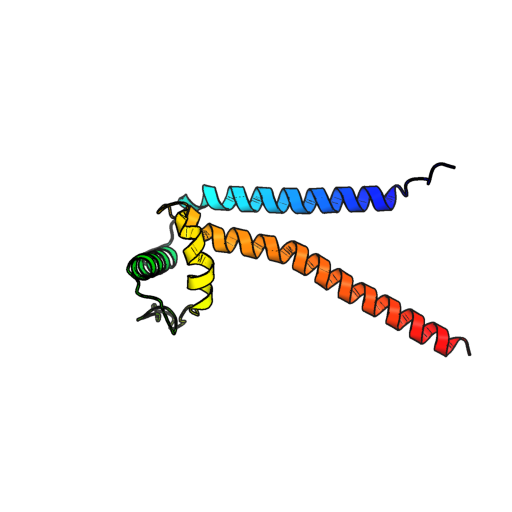1.00 84.38 90 PHE A C 1
ATOM 701 O O . PHE A 1 90 ? 7.344 11.245 -10.168 1.00 84.38 90 PHE A O 1
ATOM 708 N N . GLY A 1 91 ? 7.332 9.286 -11.267 1.00 80.00 91 GLY A N 1
ATOM 709 C CA . GLY A 1 91 ? 8.716 9.348 -11.706 1.00 80.00 91 GLY A CA 1
ATOM 710 C C . GLY A 1 91 ? 9.354 7.972 -11.839 1.00 80.00 91 GLY A C 1
ATOM 711 O O . GLY A 1 91 ? 8.804 6.952 -11.433 1.00 80.00 91 GLY A O 1
ATOM 712 N N . THR A 1 92 ? 10.566 7.959 -12.386 1.00 74.19 92 THR A N 1
ATOM 713 C CA . THR A 1 92 ? 11.376 6.745 -12.576 1.00 74.19 92 THR A CA 1
ATOM 714 C C . THR A 1 92 ? 12.188 6.361 -11.340 1.00 74.19 92 THR A C 1
ATOM 716 O O . THR A 1 92 ? 12.924 5.377 -11.370 1.00 74.19 92 THR A O 1
ATOM 719 N N . ALA A 1 93 ? 12.112 7.162 -10.279 1.00 76.25 93 ALA A N 1
ATOM 720 C CA . ALA A 1 93 ? 12.887 6.962 -9.069 1.00 76.25 93 ALA A CA 1
ATOM 721 C C . ALA A 1 93 ? 12.358 5.737 -8.277 1.00 76.25 93 ALA A C 1
ATOM 723 O O . ALA A 1 93 ? 11.138 5.518 -8.249 1.00 76.25 93 ALA A O 1
ATOM 724 N N . PRO A 1 94 ? 13.230 4.900 -7.677 1.00 71.44 94 PRO A N 1
ATOM 725 C CA . PRO A 1 94 ? 12.821 3.662 -7.000 1.00 71.44 94 PRO A CA 1
ATOM 726 C C . PRO A 1 94 ? 11.800 3.860 -5.870 1.00 71.44 94 PRO A C 1
ATOM 728 O O . PRO A 1 94 ? 10.985 2.982 -5.600 1.00 71.44 94 PRO A O 1
ATOM 731 N N . GLU A 1 95 ? 11.770 5.027 -5.236 1.00 74.69 95 GLU A N 1
ATOM 732 C CA . GLU A 1 95 ? 10.840 5.356 -4.151 1.00 74.69 95 GLU A CA 1
ATOM 733 C C . GLU A 1 95 ? 9.378 5.315 -4.634 1.00 74.69 95 GLU A C 1
ATOM 735 O O . GLU A 1 95 ? 8.470 4.918 -3.900 1.00 74.69 95 GLU A O 1
ATOM 740 N N . PHE A 1 96 ? 9.125 5.639 -5.905 1.00 76.94 96 PHE A N 1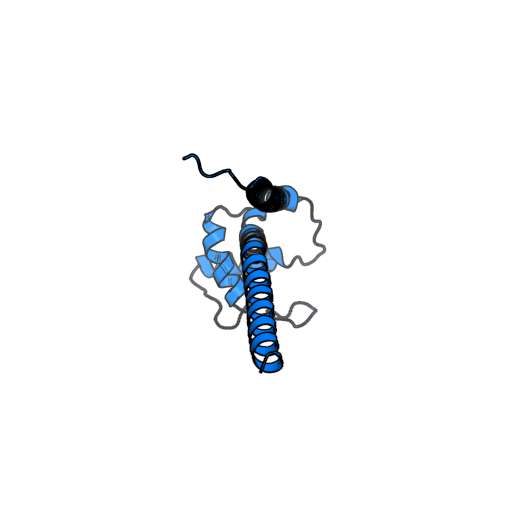
ATOM 741 C CA . PHE A 1 96 ? 7.779 5.552 -6.480 1.00 76.94 96 PHE A CA 1
ATOM 742 C C . PHE A 1 96 ? 7.329 4.108 -6.724 1.00 76.94 96 PHE A C 1
ATOM 744 O O . PHE A 1 96 ? 6.129 3.831 -6.741 1.00 76.94 96 PHE A O 1
ATOM 751 N N . GLN A 1 97 ? 8.269 3.165 -6.819 1.00 74.56 97 GLN A N 1
ATOM 752 C CA . GLN A 1 97 ? 7.973 1.737 -6.949 1.00 74.56 97 GLN A CA 1
ATOM 753 C C . GLN A 1 97 ? 7.405 1.150 -5.652 1.00 74.56 97 GLN A C 1
ATOM 755 O O . GLN A 1 97 ? 6.540 0.270 -5.683 1.00 74.56 97 GLN A O 1
ATOM 760 N N . VAL A 1 98 ? 7.840 1.667 -4.499 1.00 77.19 98 VAL A N 1
ATOM 761 C CA . VAL A 1 98 ? 7.338 1.248 -3.180 1.00 77.19 98 VAL A CA 1
ATOM 762 C C . VAL A 1 98 ? 6.107 2.012 -2.716 1.00 77.19 98 VAL A C 1
ATOM 764 O O . VAL A 1 98 ? 5.496 1.617 -1.720 1.00 77.19 98 VAL A O 1
ATOM 767 N N . LEU A 1 99 ? 5.684 3.048 -3.444 1.00 80.44 99 LEU A N 1
ATOM 768 C CA . LEU A 1 99 ? 4.490 3.821 -3.105 1.00 80.44 99 LEU A CA 1
ATOM 769 C C . LEU A 1 99 ? 3.244 2.928 -3.018 1.00 80.44 99 LEU A C 1
ATOM 771 O O . LEU A 1 99 ? 2.436 3.083 -2.105 1.00 80.44 99 LEU A O 1
ATOM 775 N N . THR A 1 100 ? 3.146 1.929 -3.898 1.00 83.06 100 THR A N 1
ATOM 776 C CA . THR A 1 100 ? 2.120 0.872 -3.873 1.00 83.06 100 THR A CA 1
ATOM 777 C C . THR A 1 100 ? 2.081 0.168 -2.516 1.00 83.06 100 THR A C 1
ATOM 779 O O . THR A 1 100 ? 1.035 0.083 -1.873 1.00 83.06 100 THR A O 1
ATOM 782 N N . ASN A 1 101 ? 3.242 -0.267 -2.021 1.00 81.12 101 ASN A N 1
ATOM 783 C CA . ASN A 1 101 ? 3.373 -0.950 -0.732 1.00 81.12 101 ASN A CA 1
ATOM 784 C C . ASN A 1 101 ? 3.081 -0.012 0.441 1.00 81.12 101 ASN A C 1
ATOM 786 O O . ASN A 1 101 ? 2.534 -0.438 1.463 1.00 81.12 101 ASN A O 1
ATOM 790 N N . GLY A 1 102 ? 3.446 1.262 0.308 1.00 80.38 102 GLY A N 1
ATOM 791 C CA . GLY A 1 102 ? 3.082 2.320 1.241 1.00 80.38 102 GLY A CA 1
ATOM 792 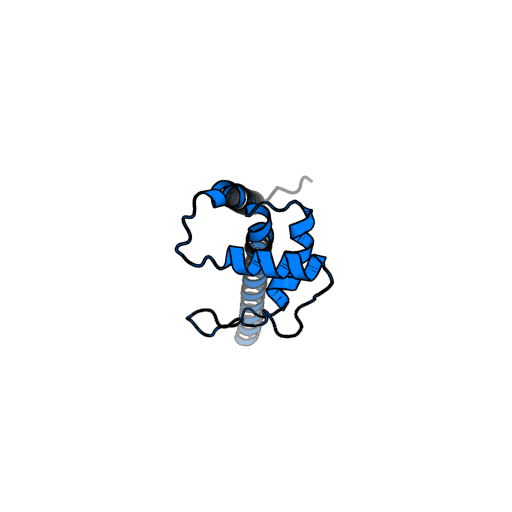C C . GLY A 1 102 ? 1.570 2.453 1.374 1.00 80.38 102 GLY A C 1
ATOM 793 O O . GLY A 1 102 ? 1.027 2.296 2.468 1.00 80.38 102 GLY A O 1
ATOM 794 N N . LEU A 1 103 ? 0.901 2.664 0.241 1.00 84.94 103 LEU A N 1
ATOM 795 C CA . LEU A 1 103 ? -0.534 2.897 0.142 1.00 84.94 103 LEU A CA 1
ATOM 796 C C . LEU A 1 103 ? -1.350 1.713 0.668 1.00 84.94 103 LEU A C 1
ATOM 798 O O . LEU A 1 103 ? -2.181 1.896 1.555 1.00 84.94 103 LEU A O 1
ATOM 802 N N . PHE A 1 104 ? -1.105 0.496 0.179 1.00 85.94 104 PHE A N 1
ATOM 803 C CA . PHE A 1 104 ? -1.900 -0.668 0.594 1.00 85.94 104 PHE A CA 1
ATOM 804 C C . PHE A 1 104 ? -1.650 -1.073 2.048 1.00 85.94 104 PHE A C 1
ATOM 806 O O . PHE A 1 104 ? -2.580 -1.496 2.734 1.00 85.94 104 PHE A O 1
ATOM 813 N N . SER A 1 105 ? -0.434 -0.872 2.559 1.00 83.25 105 SER A N 1
ATOM 814 C CA . SER A 1 105 ? -0.164 -1.057 3.987 1.00 83.25 105 SER A CA 1
ATOM 815 C C . SER A 1 105 ? -0.807 0.018 4.858 1.00 83.25 105 SER A C 1
ATOM 817 O O . SER A 1 105 ? -1.073 -0.246 6.024 1.00 83.25 105 SER A O 1
ATOM 819 N N . PHE A 1 106 ? -1.028 1.228 4.343 1.00 85.12 106 PHE A N 1
ATOM 820 C CA . PHE A 1 106 ? -1.788 2.235 5.074 1.00 85.12 106 PHE A CA 1
ATOM 821 C C . PHE A 1 106 ? -3.282 1.902 5.057 1.00 85.12 106 PHE A C 1
ATOM 823 O O . PHE A 1 106 ? -3.923 1.936 6.102 1.00 85.12 106 PHE A O 1
ATOM 830 N N . LEU A 1 107 ? -3.827 1.513 3.898 1.00 86.25 107 LEU A N 1
ATOM 831 C CA . LEU A 1 107 ? -5.234 1.128 3.732 1.00 86.25 107 LEU A CA 1
ATOM 832 C C . LEU A 1 107 ? -5.628 -0.117 4.544 1.00 86.25 107 LEU A C 1
ATOM 834 O O . LEU A 1 107 ? -6.796 -0.261 4.906 1.00 86.25 107 LEU A O 1
ATOM 838 N N . SER A 1 108 ? -4.679 -0.992 4.885 1.00 86.88 108 SER A N 1
ATOM 839 C CA . SER A 1 108 ? -4.951 -2.137 5.759 1.00 86.88 108 SER A CA 1
ATOM 840 C C . SER A 1 108 ? -5.258 -1.732 7.207 1.00 86.88 108 SER A C 1
ATOM 842 O O . SER A 1 108 ? -5.960 -2.467 7.895 1.00 86.88 108 SER A O 1
ATOM 844 N N . ILE A 1 109 ? -4.817 -0.554 7.665 1.00 84.44 109 ILE A N 1
ATOM 845 C CA . ILE A 1 109 ? -5.081 -0.047 9.022 1.00 84.44 109 ILE A CA 1
ATOM 846 C C . ILE A 1 109 ? -6.574 0.248 9.244 1.00 84.44 109 ILE A C 1
ATOM 848 O O . ILE A 1 109 ? -7.156 -0.352 10.149 1.00 84.44 109 ILE A O 1
ATOM 852 N N . PRO A 1 110 ? -7.245 1.122 8.460 1.00 84.94 110 PRO A N 1
ATOM 853 C CA . PRO A 1 110 ? -8.676 1.354 8.628 1.00 84.94 110 PRO A CA 1
ATOM 854 C C . PRO A 1 110 ? -9.490 0.088 8.348 1.00 84.94 110 PRO A C 1
ATOM 856 O O . PRO A 1 110 ? -10.505 -0.129 9.007 1.00 84.94 110 PRO A O 1
ATOM 859 N N . LEU A 1 111 ? -9.032 -0.774 7.434 1.00 89.06 111 LEU A N 1
ATOM 860 C CA . LEU A 1 111 ? -9.678 -2.059 7.178 1.00 89.06 111 LEU A CA 1
ATOM 861 C C . LEU A 1 111 ? -9.619 -2.977 8.407 1.00 89.06 111 LEU A C 1
ATOM 863 O O . LEU A 1 111 ? -10.631 -3.575 8.763 1.00 89.06 111 LEU A O 1
ATOM 867 N N . LEU A 1 112 ? -8.472 -3.049 9.089 1.00 88.38 112 LEU A N 1
ATOM 868 C CA . LEU A 1 112 ? -8.316 -3.802 10.332 1.00 88.38 112 LEU A CA 1
ATOM 869 C C . LEU A 1 112 ? -9.186 -3.219 11.448 1.00 88.38 112 LEU A C 1
ATOM 871 O O . LEU A 1 112 ? -9.861 -3.973 12.144 1.00 88.38 112 LEU A O 1
ATOM 875 N N . ILE A 1 113 ? -9.218 -1.891 11.595 1.00 85.56 113 ILE A N 1
ATOM 876 C CA . ILE A 1 113 ? -10.091 -1.216 12.569 1.00 85.56 113 ILE A CA 1
ATOM 877 C C . ILE A 1 113 ? -11.557 -1.586 12.309 1.00 85.56 113 ILE A C 1
ATOM 879 O O . ILE A 1 113 ? -12.272 -1.966 13.236 1.00 85.56 113 ILE A O 1
ATOM 883 N N . TYR A 1 114 ? -11.998 -1.515 11.051 1.00 87.50 114 TYR A N 1
ATOM 884 C CA . TYR A 1 114 ? -13.359 -1.874 10.660 1.00 87.50 114 TYR A CA 1
ATOM 885 C C . TYR A 1 114 ? -13.660 -3.358 10.899 1.00 87.50 114 TYR A C 1
ATOM 887 O O . TYR A 1 114 ? -14.722 -3.699 11.416 1.00 87.50 114 TYR A O 1
ATOM 895 N N . PHE A 1 115 ? -12.718 -4.241 10.576 1.00 91.56 115 PHE A N 1
ATOM 896 C CA . PHE A 1 115 ? -12.849 -5.675 10.813 1.00 91.56 115 PHE A CA 1
ATOM 897 C C . PHE A 1 115 ? -12.995 -5.998 12.306 1.00 91.56 115 PHE A C 1
ATOM 899 O O . PHE A 1 115 ? -13.914 -6.717 12.693 1.00 91.56 115 PHE A O 1
ATOM 906 N N . VAL A 1 116 ? -12.146 -5.414 13.157 1.00 90.31 116 VAL A N 1
ATOM 907 C CA . VAL A 1 116 ? -12.233 -5.570 14.617 1.00 90.31 116 VAL A CA 1
ATOM 908 C C . VAL A 1 116 ? -13.563 -5.030 15.144 1.00 90.31 116 VAL A C 1
ATOM 910 O O . VAL A 1 116 ? -14.198 -5.682 15.969 1.00 90.31 116 VAL A O 1
ATOM 913 N N . TYR A 1 117 ? -14.023 -3.884 14.638 1.00 86.88 117 TYR A N 1
ATOM 914 C CA . TYR A 1 117 ? -15.332 -3.332 14.991 1.00 86.88 117 TYR A CA 1
ATOM 915 C C . TYR A 1 117 ? -16.478 -4.301 14.660 1.00 86.88 117 TYR A C 1
ATOM 917 O O . TYR A 1 117 ? -17.309 -4.574 15.524 1.00 86.88 117 TYR A O 1
ATOM 925 N N . GLN A 1 118 ? -16.487 -4.871 13.450 1.00 88.31 118 GLN A N 1
ATOM 926 C CA . GLN A 1 118 ? -17.496 -5.850 13.031 1.00 88.31 118 GLN A CA 1
ATOM 927 C C . GLN A 1 118 ? -17.482 -7.106 13.908 1.00 88.31 118 GLN A C 1
ATOM 929 O O . GLN A 1 118 ? -18.538 -7.618 14.275 1.00 88.31 118 GLN A O 1
ATOM 934 N N . LEU A 1 119 ? -16.298 -7.603 14.275 1.00 88.69 119 LEU A N 1
ATOM 935 C CA . LEU A 1 119 ? -16.188 -8.748 15.178 1.00 88.69 119 LEU A CA 1
ATOM 936 C C . LEU A 1 119 ? -16.802 -8.444 16.550 1.00 88.69 119 LEU A C 1
ATOM 938 O O . LEU A 1 119 ? -17.619 -9.224 17.030 1.00 88.69 119 LEU A O 1
ATOM 942 N N . LEU A 1 120 ? -16.454 -7.304 17.153 1.00 87.88 120 LEU A N 1
ATOM 943 C CA . LEU A 1 120 ? -16.954 -6.919 18.475 1.00 87.88 120 LEU A CA 1
ATOM 944 C C . LEU A 1 120 ? -18.468 -6.672 18.481 1.00 87.88 120 LEU A C 1
ATOM 946 O O . LEU A 1 120 ? -19.156 -7.127 19.391 1.00 87.88 120 LEU A O 1
ATOM 950 N N . GLU A 1 121 ? -19.007 -6.012 17.454 1.00 81.81 121 GLU A N 1
ATOM 951 C CA . GLU A 1 121 ? -20.450 -5.771 17.352 1.00 81.81 121 GLU A CA 1
ATOM 952 C C . GLU A 1 121 ? -21.243 -7.085 17.245 1.00 81.81 121 GLU A C 1
ATOM 954 O O . GLU A 1 121 ? -22.319 -7.222 17.832 1.00 81.81 121 GLU A O 1
ATOM 959 N N . ASN A 1 122 ? -20.708 -8.072 16.523 1.00 77.50 122 ASN A N 1
ATOM 960 C CA . ASN A 1 122 ? -21.344 -9.380 16.397 1.00 77.50 122 ASN A CA 1
ATOM 961 C C . ASN A 1 122 ? -21.284 -10.189 17.704 1.00 77.50 122 ASN A C 1
ATOM 963 O O . ASN A 1 122 ? -22.241 -10.902 18.008 1.00 77.50 122 ASN A O 1
ATOM 967 N N . VAL A 1 123 ? -20.220 -10.039 18.502 1.00 74.88 123 VAL A N 1
ATOM 968 C CA . VAL A 1 123 ? -20.124 -10.637 19.847 1.00 74.88 123 VAL A CA 1
ATOM 969 C C . VAL A 1 123 ? -21.155 -10.017 20.795 1.00 74.88 123 VAL A C 1
ATOM 971 O O . VAL A 1 123 ? -21.927 -10.751 21.409 1.00 74.88 123 VAL A O 1
ATOM 974 N N . GLU A 1 124 ? -21.254 -8.684 20.854 1.00 69.69 124 GLU A N 1
ATOM 975 C CA . GLU A 1 124 ? -22.234 -8.010 21.724 1.00 69.69 124 GLU A CA 1
ATOM 976 C C . GLU A 1 124 ? -23.686 -8.387 21.382 1.00 69.69 124 GLU A C 1
ATOM 978 O O . GLU A 1 124 ? -24.527 -8.537 22.272 1.00 69.69 124 GLU A O 1
ATOM 983 N N . LYS A 1 125 ? -24.006 -8.538 20.089 1.00 72.50 125 LYS A N 1
ATOM 984 C CA . LYS A 1 125 ? -25.342 -8.969 19.646 1.00 72.50 125 LYS A CA 1
ATOM 985 C C . LYS A 1 125 ? -25.648 -10.407 20.059 1.00 72.50 125 LYS A C 1
ATOM 987 O O . LYS A 1 125 ? -26.776 -10.679 20.467 1.00 72.50 125 LYS A O 1
ATOM 992 N N . ALA A 1 126 ? -24.667 -11.304 19.966 1.00 70.06 126 ALA A N 1
ATOM 993 C CA . ALA A 1 126 ? -24.828 -12.694 20.376 1.00 70.06 126 ALA A CA 1
ATOM 994 C C . ALA A 1 126 ? -25.087 -12.806 21.886 1.00 70.06 126 ALA A C 1
ATOM 996 O O . ALA A 1 126 ? -26.052 -13.458 22.272 1.00 70.06 126 ALA A O 1
ATOM 997 N N . GLU A 1 127 ? -24.310 -12.103 22.719 1.00 66.06 127 GLU A N 1
ATOM 998 C CA . GLU A 1 127 ? -24.483 -12.095 24.183 1.00 66.06 127 GLU A CA 1
ATOM 999 C C . GLU A 1 127 ? -25.836 -11.510 24.629 1.00 66.06 127 GLU A C 1
ATOM 1001 O O . GLU A 1 127 ? -26.476 -12.017 25.556 1.00 66.06 127 GLU A O 1
ATOM 1006 N N . ARG A 1 128 ? -26.329 -10.462 23.952 1.00 62.09 128 ARG A N 1
ATOM 1007 C CA . ARG A 1 128 ? -27.684 -9.940 24.215 1.00 62.09 128 ARG A CA 1
ATOM 1008 C C . ARG A 1 128 ? -28.768 -10.947 23.832 1.00 62.09 128 ARG A C 1
ATOM 1010 O O . ARG A 1 128 ? -29.713 -11.127 24.589 1.00 62.09 128 ARG A O 1
ATOM 1017 N N . GLY A 1 129 ? -28.609 -11.636 22.703 1.00 64.56 129 GLY A N 1
ATOM 1018 C CA . GLY A 1 129 ? -29.541 -12.679 22.272 1.00 64.56 129 GLY A CA 1
ATOM 1019 C C . GLY A 1 129 ? -29.611 -13.873 23.232 1.00 64.56 129 GLY A C 1
ATOM 1020 O O . GLY A 1 129 ? -30.700 -14.380 23.484 1.00 64.56 129 GLY A O 1
ATOM 1021 N N . THR A 1 130 ? -28.485 -14.309 23.808 1.00 61.72 130 THR A N 1
ATOM 1022 C CA . THR A 1 130 ? -28.467 -15.387 24.816 1.00 61.72 130 THR A CA 1
ATOM 1023 C C . THR A 1 130 ? -29.021 -14.950 26.168 1.00 61.72 130 THR A C 1
ATOM 1025 O O . THR A 1 130 ? -29.798 -15.691 26.763 1.00 61.72 130 THR A O 1
ATOM 1028 N N . SER A 1 131 ? -28.704 -13.744 26.642 1.00 62.28 131 SER A N 1
ATOM 1029 C CA . SER A 1 131 ? -29.241 -13.247 27.923 1.00 62.28 131 SER A CA 1
ATOM 1030 C C . SER A 1 131 ? -30.761 -13.010 27.908 1.00 62.28 131 SER A C 1
ATOM 1032 O O . SER A 1 131 ? -31.416 -13.207 28.930 1.00 62.28 131 SER A O 1
ATOM 1034 N N . GLU A 1 132 ? -31.356 -12.664 26.761 1.00 58.91 132 GLU A N 1
ATOM 1035 C CA . GLU A 1 132 ? -32.821 -12.611 26.605 1.00 58.91 132 GLU A CA 1
ATOM 1036 C C . GLU A 1 132 ? -33.486 -14.001 26.602 1.00 58.91 132 GLU A C 1
ATOM 1038 O O . GLU A 1 132 ? -34.659 -14.120 26.964 1.00 58.91 132 GLU A O 1
ATOM 1043 N N . LEU A 1 133 ? -32.753 -15.051 26.214 1.00 59.75 133 LEU A N 1
ATOM 1044 C CA . LEU A 1 133 ? -33.234 -16.437 26.216 1.00 59.75 133 LEU A CA 1
ATOM 1045 C C . LEU A 1 133 ? -33.118 -17.101 27.594 1.00 59.75 133 LEU A C 1
ATOM 1047 O O . LEU A 1 133 ? -33.960 -17.927 27.925 1.00 59.75 133 LEU A O 1
ATOM 1051 N N . GLU A 1 134 ? -32.121 -16.731 28.399 1.00 61.31 134 GLU A N 1
ATOM 1052 C CA . GLU A 1 134 ? -31.932 -17.250 29.766 1.00 61.31 134 GLU A CA 1
ATOM 1053 C C . GLU A 1 134 ? -32.809 -16.540 30.818 1.00 61.31 134 GLU A C 1
ATOM 1055 O O . GLU A 1 134 ? -32.959 -17.027 31.937 1.00 61.31 134 GLU A O 1
ATOM 1060 N N . GLY A 1 135 ? -33.406 -15.394 30.470 1.00 56.75 135 GLY A N 1
ATOM 1061 C CA . GLY A 1 135 ? -34.325 -14.630 31.324 1.00 56.75 135 GLY A CA 1
ATOM 1062 C C . GLY A 1 135 ? -35.810 -15.011 31.210 1.00 56.75 135 GLY A C 1
ATOM 1063 O O . GLY A 1 135 ? -36.654 -14.281 31.739 1.00 56.75 135 GLY A O 1
ATOM 1064 N N . ARG A 1 136 ? -36.145 -16.099 30.507 1.00 47.47 136 ARG A N 1
ATOM 1065 C CA . ARG A 1 136 ? -37.502 -16.656 30.350 1.00 47.47 136 ARG A CA 1
ATOM 1066 C C . ARG A 1 136 ? -37.563 -18.089 30.856 1.00 47.47 136 ARG A C 1
ATOM 1068 O O . ARG A 1 136 ? -38.644 -18.453 31.369 1.00 47.47 136 ARG A O 1
#

Sequence (136 aa):
MGKSINKVRVTALILGILAIAFAFFTRIVSIFEYVTFDIGPDPDQITLGYLWMDMWKGNFPQLGLPGGGGKYGFAIPPLYSYLGFPLTIFGTAPEFQVLTNGLFSFLSIPLLIYFVYQLLENVEKAERGTSELEGR